Protein AF-A0A1Y1Z874-F1 (afdb_monomer)

Organism: NCBI:txid1314790

Mean predicted aligned error: 19.2 Å

Solvent-accessible surface area (backbone atoms only — not comparable to full-atom values): 10042 Å² total; per-residue (Å²): 141,79,87,85,83,77,91,76,88,85,79,84,83,79,88,78,81,84,81,74,83,92,80,82,83,88,88,85,87,74,88,78,83,86,77,84,77,77,81,76,79,89,79,76,92,74,89,82,77,92,73,91,71,78,86,68,78,85,74,78,74,77,78,73,78,66,78,81,75,71,64,52,71,58,34,32,55,54,44,52,53,51,49,52,53,51,48,53,54,52,36,43,75,75,69,48,39,89,86,40,89,58,30,66,58,54,52,54,51,53,52,51,51,47,49,62,73,38,58,70,47,39,45,71,40,83,72,53,71,65,61,51,44,54,52,44,49,58,54,50,53,56,52,62,74,76,108

Nearest PDB structures (foldseek):
  4cdg-assembly2_B  TM=3.892E-01  e=3.786E+00  Homo sapiens
  4cdg-assembly1_A  TM=3.300E-01  e=6.159E+00  Homo sapiens
  7aud-assembly2_A  TM=3.877E-01  e=7.645E+00  Homo sapiens

Sequence (147 aa):
MIPSLSSEDFTVSSPGKPILPEEDYIKRIGHDKPNTAVKLPAIMKMNNLRRHRSLGPPRKQRDQQKPRIEPPVFYEVDNKKELKRIAVNALQKIGILRGHPDFTAYWSQLYKSCQFALRKDIKTRHITNEEMQNTVEEHVEFYRRQM

Foldseek 3Di:
DDDDDDDDDDDPDDDDDPPDDPPDPDDDDDDDDPPPPPPDDDDDDDDDDDDPDDDDDPPPPPPPPPPPPPQLVVQLVVLLVLLLVLLQVLCVVVVNHPPHPCNCVSSVVLSVQLCVVCVPPSRHHRDDSVNSNVSSNVSSVVVVVVD

Secondary structure (DSSP, 8-state):
-----------------------------------------------------------------------THHHHHHHHHHHHHHHHHHHHHTT--TTSTTHHHHHHHHHHHHHHHTTTTTTTSPPPHHHHHHHHHHHHHHHHTT-

InterPro domains:
  IPR041260 Sld7 C-terminal domain [PF18596] (78-143)

Structure (mmCIF, N/CA/C/O backbone):
data_AF-A0A1Y1Z874-F1
#
_entry.id   AF-A0A1Y1Z874-F1
#
loop_
_atom_site.group_PDB
_atom_site.id
_atom_site.type_symbol
_atom_site.label_atom_id
_atom_site.label_alt_id
_atom_site.label_comp_id
_atom_site.label_asym_id
_atom_site.label_entity_id
_atom_site.label_seq_id
_atom_site.pdbx_PDB_ins_code
_atom_site.Cartn_x
_atom_site.Cartn_y
_atom_site.Cartn_z
_atom_site.occupancy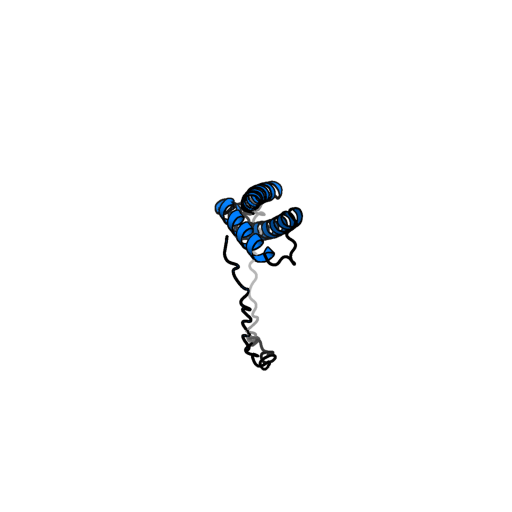
_atom_site.B_iso_or_equiv
_atom_site.auth_seq_id
_atom_site.auth_comp_id
_atom_site.auth_asym_id
_atom_site.auth_atom_id
_atom_site.pdbx_PDB_model_num
ATOM 1 N N . MET A 1 1 ? -48.468 27.265 24.128 1.00 50.91 1 MET A N 1
ATOM 2 C CA . MET A 1 1 ? -48.986 25.966 24.606 1.00 50.91 1 MET A CA 1
ATOM 3 C C . MET A 1 1 ? -48.623 2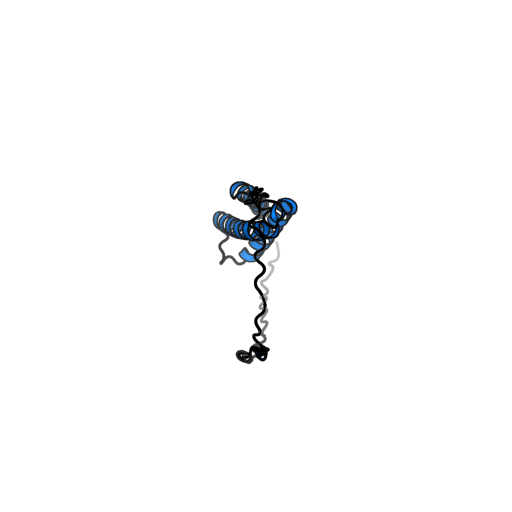4.927 23.563 1.00 50.91 1 MET A C 1
ATOM 5 O O . MET A 1 1 ? -49.129 25.009 22.455 1.00 50.91 1 MET A O 1
ATOM 9 N N . ILE A 1 2 ? -47.668 24.055 23.878 1.00 52.66 2 ILE A N 1
ATOM 10 C CA . ILE A 1 2 ? -47.148 23.003 22.991 1.00 52.66 2 ILE A CA 1
ATOM 11 C C . ILE A 1 2 ? -47.490 21.673 23.677 1.00 52.66 2 ILE A C 1
ATOM 13 O O . ILE A 1 2 ? -47.203 21.561 24.872 1.00 52.66 2 ILE A O 1
ATOM 17 N N . PRO A 1 3 ? -48.134 20.703 23.005 1.00 59.53 3 PRO A N 1
ATOM 18 C CA . PRO A 1 3 ? -48.466 19.438 23.636 1.00 59.53 3 PRO A CA 1
ATOM 19 C C . PRO A 1 3 ? -47.237 18.529 23.760 1.00 59.53 3 PRO A C 1
ATOM 21 O O . PRO A 1 3 ? -46.456 18.355 22.827 1.00 59.53 3 PRO A O 1
ATOM 24 N N . SER A 1 4 ? -47.119 17.975 24.964 1.00 58.72 4 SER A N 1
ATOM 25 C CA . SER A 1 4 ? -46.251 16.884 25.399 1.00 58.72 4 SER A CA 1
ATOM 26 C C . SER A 1 4 ? -46.391 15.664 24.484 1.00 58.72 4 SER A C 1
ATOM 28 O O . SER A 1 4 ? -47.493 15.135 24.349 1.00 58.72 4 SER A O 1
ATOM 30 N N . LEU A 1 5 ? -45.289 15.207 23.884 1.00 54.25 5 LEU A N 1
ATOM 31 C CA . LEU A 1 5 ? -45.219 13.888 23.255 1.00 54.25 5 LEU A CA 1
ATOM 32 C C . LEU A 1 5 ? -44.680 12.898 24.285 1.00 54.25 5 LEU A C 1
ATOM 34 O O . LEU A 1 5 ? -43.542 12.996 24.740 1.00 54.25 5 LEU A O 1
ATOM 38 N N . SER A 1 6 ? -45.579 12.003 24.679 1.00 56.69 6 SER A N 1
ATOM 39 C CA . SER A 1 6 ? -45.387 10.905 25.610 1.00 56.69 6 SER A CA 1
ATOM 40 C C . SER A 1 6 ? -44.443 9.844 25.058 1.00 56.69 6 SER A C 1
ATOM 42 O O . SER A 1 6 ? -44.491 9.493 23.881 1.00 56.69 6 SER A O 1
ATOM 44 N N . SER A 1 7 ? -43.642 9.309 25.970 1.00 57.00 7 SER A N 1
ATOM 45 C CA . SER A 1 7 ? -42.887 8.071 25.857 1.00 57.00 7 SER A CA 1
ATOM 46 C C . SER A 1 7 ? -43.782 6.913 25.415 1.00 57.00 7 SER A C 1
ATOM 48 O O . SER A 1 7 ? -44.760 6.610 26.096 1.00 57.00 7 SER A O 1
ATOM 50 N N . GLU A 1 8 ? -43.414 6.236 24.329 1.00 63.66 8 GLU A N 1
ATOM 51 C CA . GLU A 1 8 ? -43.827 4.854 24.097 1.00 63.66 8 GLU A CA 1
ATOM 52 C C . GLU A 1 8 ? -42.585 3.967 24.015 1.00 63.66 8 GLU A C 1
ATOM 54 O O . GLU A 1 8 ? -41.680 4.164 23.200 1.00 63.66 8 GLU A O 1
ATOM 59 N N . ASP A 1 9 ? -42.553 3.014 24.939 1.00 52.69 9 ASP A N 1
ATOM 60 C CA . ASP A 1 9 ? -41.550 1.981 25.112 1.00 52.69 9 ASP A CA 1
ATOM 61 C C . ASP A 1 9 ? -41.553 1.013 23.923 1.00 52.69 9 ASP A C 1
ATOM 63 O O . ASP A 1 9 ? -42.438 0.168 23.784 1.00 52.69 9 ASP A O 1
ATOM 67 N N . PHE A 1 10 ? -40.524 1.078 23.078 1.00 44.97 10 PHE A N 1
ATOM 68 C CA . PHE A 1 10 ? -40.309 0.087 22.024 1.00 44.97 10 PHE A CA 1
ATOM 69 C C . PHE A 1 10 ? -39.332 -0.993 22.513 1.00 44.97 10 PHE A C 1
ATOM 71 O O . PHE A 1 10 ? -38.129 -0.946 22.258 1.00 44.97 10 PHE A O 1
ATOM 78 N N . THR A 1 11 ? -39.845 -1.982 23.249 1.00 55.31 11 THR A N 1
ATOM 79 C CA . THR A 1 11 ? -39.103 -3.212 23.569 1.00 55.31 11 THR A CA 1
ATOM 80 C C . THR A 1 11 ? -39.325 -4.250 22.468 1.00 55.31 11 THR A C 1
ATOM 82 O O . THR A 1 11 ? -40.269 -5.035 22.499 1.00 55.31 11 THR A O 1
ATOM 85 N N . VAL A 1 12 ? -38.432 -4.290 21.474 1.00 56.19 12 VAL A N 1
ATOM 86 C CA . VAL A 1 12 ? -38.379 -5.412 20.522 1.00 56.19 12 VAL A CA 1
ATOM 87 C C . VAL A 1 12 ? -37.596 -6.550 21.164 1.00 56.19 12 VAL A C 1
ATOM 89 O O . VAL A 1 12 ? -36.372 -6.633 21.085 1.00 56.19 12 VAL A O 1
ATOM 92 N N . SER A 1 13 ? -38.337 -7.435 21.822 1.00 48.22 13 SER A N 1
ATOM 93 C CA . SER A 1 13 ? -37.894 -8.785 22.144 1.00 48.22 13 SER A CA 1
ATOM 94 C C . SER A 1 13 ? -37.941 -9.621 20.864 1.00 48.22 13 SER A C 1
ATOM 96 O O . SER A 1 13 ? -39.023 -9.920 20.364 1.00 48.22 13 SER A O 1
ATOM 98 N N . SER A 1 14 ? -36.779 -9.986 20.314 1.00 50.22 14 SER A N 1
ATOM 99 C CA . SER A 1 14 ? -36.696 -10.999 19.257 1.00 50.22 14 SER A CA 1
ATOM 100 C C . SER A 1 14 ? -35.850 -12.178 19.747 1.00 50.22 14 SER A C 1
ATOM 102 O O . SER A 1 14 ? -34.626 -12.057 19.849 1.00 50.22 14 SER A O 1
ATOM 104 N N . PRO A 1 15 ? -36.477 -13.322 20.072 1.00 55.44 15 PRO A N 1
ATOM 105 C CA . PRO A 1 15 ? -35.788 -14.558 20.401 1.00 55.44 15 PRO A CA 1
ATOM 106 C C . PRO A 1 15 ? -35.441 -15.323 19.116 1.00 55.44 15 PRO A C 1
ATOM 108 O O . PRO A 1 15 ? -36.211 -15.329 18.159 1.00 55.44 15 PRO A O 1
ATOM 111 N N . GLY A 1 16 ? -34.301 -16.016 19.116 1.00 49.72 16 GLY A N 1
ATOM 112 C CA . GLY A 1 16 ? -34.017 -17.062 18.127 1.00 49.72 16 GLY A CA 1
ATOM 113 C C . GLY A 1 16 ? -32.664 -16.942 17.438 1.00 49.72 16 GLY A C 1
ATOM 114 O O . GLY A 1 16 ? -32.594 -16.704 16.237 1.00 49.72 16 GLY A O 1
ATOM 115 N N . LYS A 1 17 ? -31.577 -17.180 18.181 1.00 57.28 17 LYS A N 1
ATOM 116 C CA . LYS A 1 17 ? -30.340 -17.687 17.573 1.00 57.28 17 LYS A CA 1
ATOM 117 C C . LYS A 1 17 ? -30.611 -19.117 17.083 1.00 57.28 17 LYS A C 1
ATOM 119 O O . LYS A 1 17 ? -30.964 -19.947 17.922 1.00 57.28 17 LYS A O 1
ATOM 124 N N . PRO A 1 18 ? -30.419 -19.456 15.798 1.00 58.44 18 PRO A N 1
ATOM 125 C CA . PRO A 1 18 ? -30.276 -20.849 15.414 1.00 58.44 18 PRO A CA 1
ATOM 126 C C . PRO A 1 18 ? -28.932 -21.360 15.947 1.00 58.44 18 PRO A C 1
ATOM 128 O O . PRO A 1 18 ? -27.860 -20.965 15.490 1.00 58.44 18 PRO A O 1
ATOM 131 N N . ILE A 1 19 ? -29.018 -22.211 16.968 1.00 57.00 19 ILE A N 1
ATOM 132 C CA . ILE A 1 19 ? -27.944 -23.094 17.422 1.00 57.00 19 ILE A CA 1
ATOM 133 C C . ILE A 1 19 ? -27.729 -24.102 16.291 1.00 57.00 19 ILE A C 1
ATOM 135 O O . ILE A 1 19 ? -28.564 -24.974 16.060 1.00 57.00 19 ILE A O 1
ATOM 139 N N . LEU A 1 20 ? -26.650 -23.925 15.532 1.00 53.53 20 LEU A N 1
ATOM 140 C CA . LEU A 1 20 ? -26.178 -24.935 14.592 1.00 53.53 20 LEU A CA 1
ATOM 141 C C . LEU A 1 20 ? -25.563 -26.090 15.401 1.00 53.53 20 LEU A C 1
ATOM 143 O O . LEU A 1 20 ? -24.736 -25.818 16.274 1.00 53.53 20 LEU A O 1
ATOM 147 N N . PRO A 1 21 ? -25.968 -27.347 15.152 1.00 58.25 21 PRO A N 1
ATOM 148 C CA . PRO A 1 21 ? -25.440 -28.504 15.859 1.00 58.25 21 PRO A CA 1
ATOM 149 C C . PRO A 1 21 ? -23.951 -28.717 15.561 1.00 58.25 21 PRO A C 1
ATOM 151 O O . PRO A 1 21 ? -23.489 -28.641 14.423 1.00 58.25 21 PRO A O 1
ATOM 154 N N . GLU A 1 22 ? -23.222 -28.973 16.640 1.00 57.59 22 GLU A N 1
ATOM 155 C CA . GLU A 1 22 ? -21.770 -29.055 16.772 1.00 57.59 22 GLU A CA 1
ATOM 156 C C . GLU A 1 22 ? -21.249 -30.476 16.473 1.00 57.59 22 GLU A C 1
ATOM 158 O O . GLU A 1 22 ? -20.449 -31.031 17.218 1.00 57.59 22 GLU A O 1
ATOM 163 N N . GLU A 1 23 ? -21.710 -31.094 15.384 1.00 56.78 23 GLU A N 1
ATOM 164 C CA . GLU A 1 23 ? -21.317 -32.460 15.010 1.00 56.78 23 GLU A CA 1
ATOM 165 C C . GLU A 1 23 ? -20.973 -32.547 13.522 1.00 56.78 23 GLU A C 1
ATOM 167 O O . GLU A 1 23 ? -21.780 -32.970 12.709 1.00 56.78 23 GLU A O 1
ATOM 172 N N . ASP A 1 24 ? -19.766 -32.099 13.166 1.00 51.72 24 ASP A N 1
ATOM 173 C CA . ASP A 1 24 ? -18.971 -32.682 12.065 1.00 51.72 24 ASP A CA 1
ATOM 174 C C . ASP A 1 24 ? -17.506 -32.192 12.104 1.00 51.72 24 ASP A C 1
ATOM 176 O O . ASP A 1 24 ? -16.813 -32.011 11.097 1.00 51.72 24 ASP A O 1
ATOM 180 N N . TYR A 1 25 ? -16.991 -31.999 13.321 1.00 51.69 25 TYR A N 1
ATOM 181 C CA . TYR A 1 25 ? -15.559 -31.950 13.576 1.00 51.69 25 TYR A CA 1
ATOM 182 C C . TYR A 1 25 ? -15.071 -33.406 13.645 1.00 51.69 25 TYR A C 1
ATOM 184 O O . TYR A 1 25 ? -15.541 -34.177 14.474 1.00 51.69 25 TYR A O 1
ATOM 192 N N . ILE A 1 26 ? -14.095 -33.761 12.801 1.00 54.06 26 ILE A N 1
ATOM 193 C CA . ILE A 1 26 ? -13.399 -35.065 12.720 1.00 54.06 26 ILE A CA 1
ATOM 194 C C . ILE A 1 26 ? -14.049 -36.089 11.771 1.00 54.06 26 ILE A C 1
ATOM 196 O O . ILE A 1 26 ? -14.718 -37.027 12.189 1.00 54.06 26 ILE A O 1
ATOM 200 N N . LYS A 1 27 ? -13.706 -35.995 10.478 1.00 53.81 27 LYS A N 1
ATOM 201 C CA . LYS A 1 27 ? -13.415 -37.154 9.604 1.00 53.81 27 LYS A CA 1
ATOM 202 C C . LYS A 1 27 ? -12.844 -36.685 8.266 1.00 53.81 27 LYS A C 1
ATOM 204 O O . LYS A 1 27 ? -13.575 -36.442 7.310 1.00 53.81 27 LYS A O 1
ATOM 209 N N . ARG A 1 28 ? -11.514 -36.565 8.208 1.00 46.19 28 ARG A N 1
ATOM 210 C CA . ARG A 1 28 ? -10.680 -36.886 7.030 1.00 46.19 28 ARG A CA 1
ATOM 211 C C . ARG A 1 28 ? -9.192 -36.735 7.379 1.00 46.19 28 ARG A C 1
ATOM 213 O O . ARG A 1 28 ? -8.479 -35.901 6.837 1.00 46.19 28 ARG A O 1
ATOM 220 N N . ILE A 1 29 ? -8.731 -37.572 8.312 1.00 48.94 29 ILE A N 1
ATOM 221 C CA . ILE A 1 29 ? -7.344 -38.048 8.312 1.00 48.94 29 ILE A CA 1
ATOM 222 C C . ILE A 1 29 ? -7.380 -39.452 7.705 1.00 48.94 29 ILE A C 1
ATOM 224 O O . ILE A 1 29 ? -8.084 -40.326 8.200 1.00 48.94 29 ILE A O 1
ATOM 228 N N . GLY A 1 30 ? -6.641 -39.620 6.615 1.00 46.28 30 GLY A N 1
ATOM 229 C CA . GLY A 1 30 ? -6.331 -40.878 5.941 1.00 46.28 30 GLY A CA 1
ATOM 230 C C . GLY A 1 30 ? -5.608 -40.513 4.641 1.00 46.28 30 GLY A C 1
ATOM 231 O O . GLY A 1 30 ? -6.206 -39.861 3.792 1.00 46.28 30 GLY A O 1
ATOM 232 N N . HIS A 1 31 ? -4.279 -40.639 4.538 1.00 48.81 31 HIS A N 1
ATOM 233 C CA . HIS A 1 31 ? -3.586 -41.899 4.214 1.00 48.81 31 HIS A CA 1
ATOM 234 C C . HIS A 1 31 ? -4.250 -42.546 2.978 1.00 48.81 31 HIS A C 1
ATOM 236 O O . HIS A 1 31 ? -5.418 -42.894 3.031 1.00 48.81 31 HIS A O 1
ATOM 242 N N . ASP A 1 32 ? -3.652 -42.650 1.791 1.00 49.62 32 ASP A N 1
ATOM 243 C CA . ASP A 1 32 ? -2.256 -42.908 1.474 1.00 49.62 32 ASP A CA 1
ATOM 244 C C . ASP A 1 32 ? -1.895 -42.450 0.056 1.00 49.62 32 ASP A C 1
ATOM 246 O O . ASP A 1 32 ? -2.705 -42.451 -0.871 1.00 49.62 32 ASP A O 1
ATOM 250 N N . LYS A 1 33 ? -0.620 -42.097 -0.115 1.00 57.84 33 LYS A N 1
ATOM 251 C CA . LYS A 1 33 ? 0.034 -41.967 -1.417 1.00 57.84 33 LYS A CA 1
ATOM 252 C C . LYS A 1 33 ? 0.254 -43.381 -1.978 1.00 57.84 33 LYS A C 1
ATOM 254 O O . LYS A 1 33 ? 1.000 -44.131 -1.345 1.00 57.84 33 LYS A O 1
ATOM 259 N N . PRO A 1 34 ? -0.267 -43.767 -3.155 1.00 54.72 34 PRO A N 1
ATOM 260 C CA . PRO A 1 34 ? 0.261 -44.934 -3.843 1.00 54.72 34 PRO A CA 1
ATOM 261 C C . PRO A 1 34 ? 1.637 -44.573 -4.411 1.00 54.72 34 PRO A C 1
ATOM 263 O O . PRO A 1 34 ? 1.790 -43.827 -5.376 1.00 54.72 34 PRO A O 1
ATOM 266 N N . ASN A 1 35 ? 2.655 -45.080 -3.726 1.00 48.69 35 ASN A N 1
ATOM 267 C CA . ASN A 1 35 ? 4.051 -45.038 -4.110 1.00 48.69 35 ASN A CA 1
ATOM 268 C C . ASN A 1 35 ? 4.244 -46.031 -5.269 1.00 48.69 35 ASN A C 1
ATOM 270 O O . ASN A 1 35 ? 4.467 -47.220 -5.044 1.00 48.69 35 ASN A O 1
ATOM 274 N N . THR A 1 36 ? 4.096 -45.577 -6.515 1.00 55.41 36 THR A N 1
ATOM 275 C CA . THR A 1 36 ? 4.307 -46.412 -7.707 1.00 55.41 36 THR A CA 1
ATOM 276 C C . THR A 1 36 ? 5.807 -46.610 -7.942 1.00 55.41 36 THR A C 1
ATOM 278 O O . THR A 1 36 ? 6.399 -46.077 -8.878 1.00 55.41 36 THR A O 1
ATOM 281 N N . ALA A 1 37 ? 6.448 -47.376 -7.060 1.00 53.12 37 ALA A N 1
ATOM 282 C CA . ALA A 1 37 ? 7.783 -47.909 -7.268 1.00 53.12 37 ALA A CA 1
ATOM 283 C C . ALA A 1 37 ? 7.698 -49.035 -8.309 1.00 53.12 37 ALA A C 1
ATOM 285 O O . ALA A 1 37 ? 7.604 -50.218 -7.980 1.00 53.12 37 ALA A O 1
ATOM 286 N N . VAL A 1 38 ? 7.706 -48.662 -9.589 1.00 48.62 38 VAL A N 1
ATOM 287 C CA . VAL A 1 38 ? 7.905 -49.613 -10.683 1.00 48.62 38 VAL A CA 1
ATOM 288 C C . VAL A 1 38 ? 9.345 -50.120 -10.597 1.00 48.62 38 VAL A C 1
ATOM 290 O O . VAL A 1 38 ? 10.293 -49.442 -10.991 1.00 48.62 38 VAL A O 1
ATOM 293 N N . LYS A 1 39 ? 9.508 -51.329 -10.050 1.00 54.06 39 LYS A N 1
ATOM 294 C CA . LYS A 1 39 ? 10.709 -52.154 -10.207 1.00 54.06 39 LYS A CA 1
ATOM 295 C C . LYS A 1 39 ? 10.883 -52.466 -11.695 1.00 54.06 39 LYS A C 1
ATOM 297 O O . LYS A 1 39 ? 10.215 -53.348 -12.226 1.00 54.06 39 LYS A O 1
ATOM 302 N N . LEU A 1 40 ? 11.784 -51.749 -12.362 1.00 54.12 40 LEU A N 1
ATOM 303 C CA . LEU A 1 40 ? 12.288 -52.147 -13.674 1.00 54.12 40 LEU A CA 1
ATOM 304 C C . LEU A 1 40 ? 13.205 -53.373 -13.503 1.00 54.12 40 LEU A C 1
ATOM 306 O O . LEU A 1 40 ? 14.134 -53.318 -12.691 1.00 54.12 40 LEU A O 1
ATOM 310 N N . PRO A 1 41 ? 12.969 -54.481 -14.228 1.00 57.03 41 PRO A N 1
ATOM 311 C CA . PRO A 1 41 ? 13.874 -55.618 -14.214 1.00 57.03 41 PRO A CA 1
ATOM 312 C C . PRO A 1 41 ? 15.206 -55.251 -14.879 1.00 57.03 41 PRO A C 1
ATOM 314 O O . PRO A 1 41 ? 15.257 -54.629 -15.940 1.00 57.03 41 PRO A O 1
ATOM 317 N N . ALA A 1 42 ? 16.290 -55.654 -14.219 1.00 58.03 42 ALA A N 1
ATOM 318 C CA . ALA A 1 42 ? 17.657 -55.531 -14.691 1.00 58.03 42 ALA A CA 1
ATOM 319 C C . ALA A 1 42 ? 17.837 -56.299 -16.010 1.00 58.03 42 ALA A C 1
ATOM 321 O O . ALA A 1 42 ? 17.909 -57.527 -16.019 1.00 58.03 42 ALA A O 1
ATOM 322 N N . ILE A 1 43 ? 17.936 -55.570 -17.120 1.00 55.16 43 ILE A N 1
ATOM 323 C CA . ILE A 1 43 ? 18.287 -56.127 -18.425 1.00 55.16 43 ILE A CA 1
ATOM 324 C C . ILE A 1 43 ? 19.751 -55.788 -18.717 1.00 55.16 43 ILE A C 1
ATOM 326 O O . ILE A 1 43 ? 20.121 -54.648 -18.974 1.00 55.16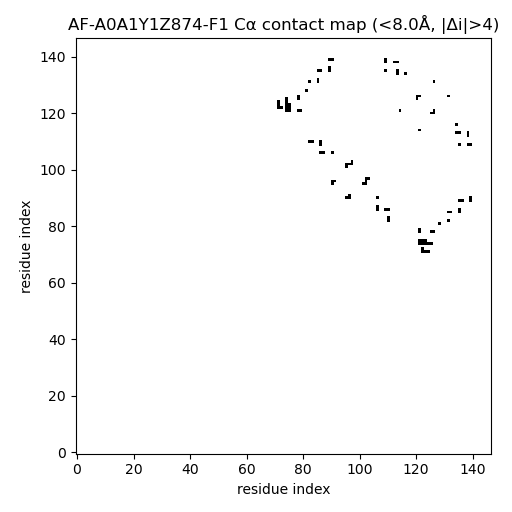 43 ILE A O 1
ATOM 330 N N . MET A 1 44 ? 20.555 -56.846 -18.617 1.00 54.16 44 MET A N 1
ATOM 331 C CA . MET A 1 44 ? 21.751 -57.160 -19.400 1.00 54.16 44 MET A CA 1
ATOM 332 C C . MET A 1 44 ? 22.843 -56.086 -19.511 1.00 54.16 44 MET A C 1
ATOM 334 O O . MET A 1 44 ? 22.870 -55.241 -20.401 1.00 54.16 44 MET A O 1
ATOM 338 N N . LYS A 1 45 ? 23.868 -56.269 -18.672 1.00 54.50 45 LYS A N 1
ATOM 339 C CA . LYS A 1 45 ? 25.247 -55.887 -18.980 1.00 54.50 45 LYS A CA 1
ATOM 340 C C . LYS A 1 45 ? 25.732 -56.717 -20.173 1.00 54.50 45 LYS A C 1
ATOM 342 O O . LYS A 1 45 ? 25.833 -57.933 -20.043 1.00 54.50 45 LYS A O 1
ATOM 347 N N . MET A 1 46 ? 26.116 -56.073 -21.273 1.00 52.88 46 MET A N 1
ATOM 348 C CA . MET A 1 46 ? 27.127 -56.619 -22.177 1.00 52.88 46 MET A CA 1
ATOM 349 C C . MET A 1 46 ? 28.049 -55.519 -22.694 1.00 52.88 46 MET A C 1
ATOM 351 O O . MET A 1 46 ? 27.625 -54.468 -23.169 1.00 52.88 46 MET A O 1
ATOM 355 N N . ASN A 1 47 ? 29.336 -55.818 -22.543 1.00 54.12 47 ASN A N 1
ATOM 356 C CA . ASN A 1 47 ? 30.488 -55.126 -23.089 1.00 54.12 47 ASN A CA 1
ATOM 357 C C . ASN A 1 47 ? 30.332 -54.905 -24.594 1.00 54.12 47 ASN A C 1
ATOM 359 O O . ASN A 1 47 ? 29.850 -55.804 -25.274 1.00 54.12 47 ASN A O 1
ATOM 363 N N . ASN A 1 48 ? 30.851 -53.789 -25.115 1.00 47.41 48 ASN A N 1
ATOM 364 C CA . ASN A 1 48 ? 31.720 -53.847 -26.289 1.00 47.41 48 ASN A CA 1
ATOM 365 C C . ASN A 1 48 ? 32.463 -52.532 -26.571 1.00 47.41 48 ASN A C 1
ATOM 367 O O . ASN A 1 48 ? 31.883 -51.463 -26.721 1.00 47.41 48 ASN A O 1
ATOM 371 N N . LEU A 1 49 ? 33.772 -52.721 -26.737 1.00 56.03 49 LEU A N 1
ATOM 372 C CA . LEU A 1 49 ? 34.681 -52.023 -27.641 1.00 56.03 49 LEU A CA 1
ATOM 373 C C . LEU A 1 49 ? 34.983 -50.537 -27.401 1.00 56.03 49 LEU A C 1
ATOM 375 O O . LEU A 1 49 ? 34.304 -49.622 -27.862 1.00 56.03 49 LEU A O 1
ATOM 379 N N . ARG A 1 50 ? 36.190 -50.352 -26.846 1.00 55.44 50 ARG A N 1
ATOM 380 C CA . ARG A 1 50 ? 37.207 -49.393 -27.305 1.00 55.44 50 ARG A CA 1
ATOM 381 C C . ARG A 1 50 ? 36.885 -48.787 -28.677 1.00 55.44 50 ARG A C 1
ATOM 383 O O . ARG A 1 50 ? 37.042 -49.436 -29.708 1.00 55.44 50 ARG A O 1
ATOM 390 N N . ARG A 1 51 ? 36.621 -47.485 -28.683 1.00 55.12 51 ARG A N 1
ATOM 391 C CA . ARG A 1 51 ? 37.117 -46.590 -29.730 1.00 55.12 51 ARG A CA 1
ATOM 392 C C . ARG A 1 51 ? 37.759 -45.402 -29.033 1.00 55.12 51 ARG A C 1
ATOM 394 O O . ARG A 1 51 ? 37.065 -44.525 -28.531 1.00 55.12 51 ARG A O 1
ATOM 401 N N . HIS A 1 52 ? 39.090 -45.407 -28.992 1.00 50.97 52 HIS A N 1
ATOM 402 C CA . HIS A 1 52 ? 39.881 -44.197 -28.802 1.00 50.97 52 HIS A CA 1
ATOM 403 C C . HIS A 1 52 ? 39.465 -43.215 -29.903 1.00 50.97 52 HIS A C 1
ATOM 405 O O . HIS A 1 52 ? 39.903 -43.326 -31.046 1.00 50.97 52 HIS A O 1
ATOM 411 N N . ARG A 1 53 ? 38.559 -42.291 -29.579 1.00 52.84 53 ARG A N 1
ATOM 412 C CA . ARG A 1 53 ? 38.363 -41.080 -30.367 1.00 52.84 53 ARG A CA 1
ATOM 413 C C . ARG A 1 53 ? 39.308 -40.036 -29.795 1.00 52.84 53 ARG A C 1
ATOM 415 O O . ARG A 1 53 ? 39.262 -39.728 -28.610 1.00 52.84 53 ARG A O 1
ATOM 422 N N . SER A 1 54 ? 40.204 -39.588 -30.663 1.00 58.19 54 SER A N 1
ATOM 423 C CA . SER A 1 54 ? 41.142 -38.484 -30.499 1.00 58.19 54 SER A CA 1
ATOM 424 C C . SER A 1 54 ? 40.599 -37.362 -29.612 1.00 58.19 54 SER A C 1
ATOM 426 O O . SER A 1 54 ? 39.511 -36.839 -29.863 1.00 58.19 54 SER A O 1
ATOM 428 N N . LEU A 1 55 ? 41.403 -36.970 -28.623 1.00 62.50 55 LEU A N 1
ATOM 429 C CA . LEU A 1 55 ? 41.269 -35.718 -27.887 1.00 62.50 55 LEU A CA 1
ATOM 430 C C . LEU A 1 55 ? 41.330 -34.560 -28.894 1.00 62.50 55 LEU A C 1
ATOM 432 O O . LEU A 1 55 ? 42.406 -34.157 -29.328 1.00 62.50 55 LEU A O 1
ATOM 436 N N . GLY A 1 56 ? 40.169 -34.059 -29.313 1.00 64.38 56 GLY A N 1
ATOM 437 C CA . GLY A 1 56 ? 40.089 -32.749 -29.950 1.00 64.38 56 GLY A CA 1
ATOM 438 C C . GLY A 1 56 ? 40.538 -31.668 -28.957 1.00 64.38 56 GLY A C 1
ATOM 439 O O . GLY A 1 56 ? 40.409 -31.869 -27.745 1.00 64.38 56 GLY A O 1
ATOM 440 N N . PRO A 1 57 ? 41.071 -30.530 -29.433 1.00 68.81 57 PRO A N 1
ATOM 441 C CA . PRO A 1 57 ? 41.513 -29.457 -28.553 1.00 68.81 57 PRO A CA 1
ATOM 442 C C . PRO A 1 57 ? 40.347 -28.971 -27.678 1.00 68.81 57 PRO A C 1
ATOM 444 O O . PRO A 1 57 ? 39.198 -28.966 -28.140 1.00 68.81 57 PRO A O 1
ATOM 447 N N . PRO A 1 58 ? 40.612 -28.551 -26.426 1.00 60.41 58 PRO A N 1
ATOM 448 C CA . PRO A 1 58 ? 39.577 -28.074 -25.525 1.00 60.41 58 PRO A CA 1
ATOM 449 C C . PRO A 1 58 ? 38.928 -26.844 -26.153 1.00 60.41 58 PRO A C 1
ATOM 451 O O . PRO A 1 58 ? 39.513 -25.761 -26.236 1.00 60.41 58 PRO A O 1
ATOM 454 N N . ARG A 1 59 ? 37.703 -27.026 -26.648 1.00 59.25 59 ARG A N 1
ATOM 455 C CA . ARG A 1 59 ? 36.870 -25.941 -27.146 1.00 59.25 59 ARG A CA 1
ATOM 456 C C . ARG A 1 59 ? 36.580 -25.065 -25.934 1.00 59.25 59 ARG A C 1
ATOM 458 O O . ARG A 1 59 ? 35.773 -25.454 -25.097 1.00 59.25 59 ARG A O 1
ATOM 465 N N . LYS A 1 60 ? 37.292 -23.936 -25.815 1.00 62.59 60 LYS A N 1
ATOM 466 C CA . LYS A 1 60 ? 37.025 -22.887 -24.824 1.00 62.59 60 LYS A CA 1
ATOM 467 C C . LYS A 1 60 ? 35.534 -22.579 -24.906 1.00 62.59 60 LYS A C 1
ATOM 469 O O . LYS A 1 60 ? 35.091 -21.931 -25.856 1.00 62.59 60 LYS A O 1
ATOM 474 N N . GLN A 1 61 ? 34.762 -23.121 -23.967 1.00 60.03 61 GLN A N 1
ATOM 475 C CA . GLN A 1 61 ? 33.378 -22.738 -23.783 1.00 60.03 61 GLN A CA 1
ATOM 476 C C . GLN A 1 61 ? 33.459 -21.295 -23.322 1.00 60.03 61 GLN A C 1
ATOM 478 O O . GLN A 1 61 ? 33.866 -20.980 -22.209 1.00 60.03 61 GLN A O 1
ATOM 483 N N . ARG A 1 62 ? 33.238 -20.397 -24.277 1.00 57.84 62 ARG A N 1
ATOM 484 C CA . ARG A 1 62 ? 33.000 -18.996 -24.000 1.00 57.84 62 ARG A CA 1
ATOM 485 C C . ARG A 1 62 ? 31.652 -19.016 -23.299 1.00 57.84 62 ARG A C 1
ATOM 487 O O . ARG A 1 62 ? 30.625 -19.042 -23.975 1.00 57.84 62 ARG A O 1
ATOM 494 N N . ASP A 1 63 ? 31.686 -19.129 -21.975 1.00 61.16 63 ASP A N 1
ATOM 495 C CA . ASP A 1 63 ? 30.534 -18.947 -21.107 1.00 61.16 63 ASP A CA 1
ATOM 496 C C . ASP A 1 63 ? 30.041 -17.525 -21.348 1.00 61.16 63 ASP A C 1
ATOM 498 O O . ASP A 1 63 ? 30.447 -16.559 -20.706 1.00 61.16 63 ASP A O 1
ATOM 502 N N . GLN A 1 64 ? 29.210 -17.377 -22.378 1.00 61.81 64 GLN A N 1
ATOM 503 C CA . GLN A 1 64 ? 28.348 -16.229 -22.504 1.00 61.81 64 GLN A CA 1
ATOM 504 C C . GLN A 1 64 ? 27.426 -16.324 -21.301 1.00 61.81 64 GLN A C 1
ATOM 506 O O . GLN A 1 64 ? 26.471 -17.103 -21.300 1.00 61.81 64 GLN A O 1
ATOM 511 N N . GLN A 1 65 ? 27.764 -15.569 -20.257 1.00 62.47 65 GLN A N 1
ATOM 512 C CA . GLN A 1 65 ? 26.858 -15.227 -19.176 1.00 62.47 65 GLN A CA 1
ATOM 513 C C . GLN A 1 65 ? 25.655 -14.533 -19.812 1.00 62.47 65 GLN A C 1
ATOM 515 O O . GLN A 1 65 ? 25.602 -13.316 -19.962 1.00 62.47 65 GLN A O 1
ATOM 520 N N . LYS A 1 66 ? 24.700 -15.340 -20.270 1.00 63.09 66 LYS A N 1
ATOM 521 C CA . LYS A 1 66 ? 23.384 -14.874 -20.659 1.00 63.09 66 LYS A CA 1
ATOM 522 C C . LYS A 1 66 ? 22.795 -14.277 -19.382 1.00 63.09 66 LYS A C 1
ATOM 524 O O . LYS A 1 66 ? 22.738 -15.006 -18.386 1.00 63.09 66 LYS A O 1
ATOM 529 N N . PRO A 1 67 ? 22.410 -12.989 -19.361 1.00 63.34 67 PRO A N 1
ATOM 530 C CA . PRO A 1 67 ? 21.793 -12.408 -18.181 1.00 63.34 67 PRO A CA 1
ATOM 531 C C . PRO A 1 67 ? 20.616 -13.303 -17.806 1.00 63.34 67 PRO A C 1
ATOM 533 O O . PRO A 1 67 ? 19.770 -13.626 -18.646 1.00 63.34 67 PRO A O 1
ATOM 536 N N . ARG A 1 68 ? 20.639 -13.805 -16.570 1.00 64.69 68 ARG A N 1
ATOM 537 C CA . ARG A 1 68 ? 19.586 -14.651 -16.027 1.00 64.69 68 ARG A CA 1
ATOM 538 C C . ARG A 1 68 ? 18.352 -13.767 -15.926 1.00 64.69 68 ARG A C 1
ATOM 540 O O . ARG A 1 68 ? 18.208 -13.015 -14.974 1.00 64.69 68 ARG A O 1
ATOM 547 N N . ILE A 1 69 ? 17.513 -13.805 -16.957 1.00 66.38 69 ILE A N 1
ATOM 548 C CA . ILE A 1 69 ? 16.196 -13.178 -16.933 1.00 66.38 69 ILE A CA 1
ATOM 549 C C . ILE A 1 69 ? 15.417 -13.973 -15.889 1.00 66.38 69 ILE A C 1
ATOM 551 O O . ILE A 1 69 ? 14.991 -15.100 -16.152 1.00 66.38 69 ILE A O 1
ATOM 555 N N . GLU A 1 70 ? 15.348 -13.445 -14.670 1.00 63.81 70 GLU A N 1
ATOM 556 C CA . GLU A 1 70 ? 14.516 -14.031 -13.632 1.00 63.81 70 GLU A CA 1
ATOM 557 C C . GLU A 1 70 ? 13.071 -14.046 -14.135 1.00 63.81 70 GLU A C 1
ATOM 559 O O . GLU A 1 70 ? 12.607 -13.066 -14.728 1.00 63.81 70 GLU A O 1
ATOM 564 N N . PRO A 1 71 ? 12.361 -15.173 -13.985 1.00 64.06 71 PRO A N 1
ATOM 565 C CA . PRO A 1 71 ? 11.008 -15.269 -14.487 1.00 64.06 71 PRO A CA 1
ATOM 566 C C . PRO A 1 71 ? 10.124 -14.226 -13.777 1.00 64.06 71 PRO A C 1
ATOM 568 O O . PRO A 1 71 ? 10.191 -14.106 -12.552 1.00 64.06 71 PRO A O 1
ATOM 571 N N . PRO A 1 72 ? 9.245 -13.519 -14.512 1.00 63.34 72 PRO A N 1
ATOM 572 C CA . PRO A 1 72 ? 8.441 -12.398 -13.998 1.00 63.34 72 PRO A CA 1
ATOM 573 C C . PRO A 1 72 ? 7.535 -12.756 -12.806 1.00 63.34 72 PRO A C 1
ATOM 575 O O . PRO A 1 72 ? 7.056 -11.883 -12.090 1.00 63.34 72 PRO A O 1
ATOM 578 N N . VAL A 1 73 ? 7.327 -14.050 -12.549 1.00 71.06 73 VAL A N 1
ATOM 579 C CA . VAL A 1 73 ? 6.529 -14.564 -11.429 1.00 71.06 73 VAL A CA 1
ATOM 580 C C . VAL A 1 73 ? 7.176 -14.276 -10.066 1.00 71.06 73 VAL A C 1
ATOM 582 O O . VAL A 1 73 ? 6.457 -14.158 -9.076 1.00 71.06 73 VAL A O 1
ATOM 585 N N . PHE A 1 74 ? 8.507 -14.139 -9.992 1.00 75.06 74 PHE A N 1
ATOM 586 C CA . PHE A 1 74 ? 9.202 -13.954 -8.712 1.00 75.06 74 PHE A CA 1
ATOM 587 C C . PHE A 1 74 ? 8.905 -12.580 -8.089 1.00 75.06 74 PHE A C 1
ATOM 589 O O . PHE A 1 74 ? 8.506 -12.499 -6.928 1.00 75.06 74 PHE A O 1
ATOM 596 N N . TYR A 1 75 ? 8.965 -11.511 -8.891 1.00 88.19 75 TYR A N 1
ATOM 597 C CA . TYR A 1 75 ? 8.719 -10.149 -8.408 1.00 88.19 75 TYR A CA 1
ATOM 598 C C . TYR A 1 75 ? 7.290 -9.947 -7.897 1.00 88.19 75 TYR A C 1
ATOM 600 O O . TYR A 1 75 ? 7.087 -9.265 -6.897 1.00 88.19 75 TYR A O 1
ATOM 608 N N . GLU A 1 76 ? 6.289 -10.574 -8.524 1.00 93.00 76 GLU A N 1
ATOM 609 C CA . GLU A 1 76 ? 4.889 -10.403 -8.116 1.00 93.00 76 GLU A CA 1
ATOM 610 C C . GLU A 1 76 ? 4.620 -10.904 -6.694 1.00 93.00 76 GLU A C 1
ATOM 612 O O . GLU A 1 76 ? 3.879 -10.263 -5.942 1.00 93.00 76 GLU A O 1
ATOM 617 N N . VAL A 1 77 ? 5.205 -12.040 -6.314 1.00 94.25 77 VAL A N 1
ATOM 618 C CA . VAL A 1 77 ? 4.998 -12.630 -4.985 1.00 94.25 77 VAL A CA 1
ATOM 619 C C . VAL A 1 77 ? 5.633 -11.754 -3.909 1.00 94.25 77 VAL A C 1
ATOM 621 O O . VAL A 1 77 ? 4.963 -11.415 -2.927 1.00 94.25 77 VAL A O 1
ATOM 624 N N . ASP A 1 78 ? 6.880 -11.340 -4.122 1.00 94.56 78 ASP A N 1
ATOM 625 C CA . ASP A 1 78 ? 7.629 -10.525 -3.167 1.00 94.56 78 ASP A CA 1
ATOM 626 C C . ASP A 1 78 ? 7.024 -9.127 -3.028 1.00 94.56 78 ASP A C 1
ATOM 628 O O . ASP A 1 78 ? 6.729 -8.691 -1.911 1.00 94.56 78 ASP A O 1
ATOM 632 N N . ASN A 1 79 ? 6.692 -8.476 -4.148 1.00 96.56 79 ASN A N 1
ATOM 633 C CA . ASN A 1 79 ? 6.037 -7.171 -4.139 1.00 96.56 79 ASN A CA 1
ATOM 634 C C . ASN A 1 79 ? 4.700 -7.217 -3.385 1.00 96.56 79 ASN A C 1
ATOM 636 O O . ASN A 1 79 ? 4.393 -6.343 -2.574 1.00 96.56 79 ASN A O 1
ATOM 640 N N . LYS A 1 80 ? 3.882 -8.257 -3.611 1.00 96.56 80 LYS A N 1
ATOM 641 C CA . LYS A 1 80 ? 2.604 -8.415 -2.899 1.00 96.56 80 LYS A CA 1
ATOM 642 C C . LYS A 1 80 ? 2.796 -8.654 -1.409 1.00 96.56 80 LYS A C 1
ATOM 644 O O . LYS A 1 80 ? 1.949 -8.214 -0.629 1.00 96.56 80 LYS A O 1
ATOM 649 N N . LYS A 1 81 ? 3.836 -9.391 -1.015 1.00 97.12 81 LYS A N 1
ATOM 650 C CA . LYS A 1 81 ? 4.149 -9.664 0.389 1.00 97.12 81 LYS A CA 1
ATOM 651 C C . LYS A 1 81 ? 4.553 -8.379 1.109 1.00 97.12 81 LYS A C 1
ATOM 653 O O . LYS A 1 81 ? 3.990 -8.090 2.165 1.00 97.12 81 LYS A O 1
ATOM 658 N N . GLU A 1 82 ? 5.447 -7.595 0.515 1.00 97.38 82 GLU A N 1
ATOM 659 C CA . GLU A 1 82 ? 5.869 -6.311 1.080 1.00 97.38 82 GLU A CA 1
ATOM 660 C C . GLU A 1 82 ? 4.724 -5.303 1.126 1.00 97.38 82 GLU A C 1
ATOM 662 O O . GLU A 1 82 ? 4.467 -4.720 2.179 1.00 97.38 82 GLU A O 1
ATOM 667 N N . LEU A 1 83 ? 3.928 -5.199 0.058 1.00 97.88 83 LEU A N 1
ATOM 668 C CA . LEU A 1 83 ? 2.768 -4.310 0.034 1.00 97.88 83 LEU A CA 1
ATOM 669 C C . LEU A 1 83 ? 1.782 -4.613 1.174 1.00 97.88 83 LEU A C 1
ATOM 671 O O . LEU A 1 83 ? 1.275 -3.695 1.817 1.00 97.88 83 LEU A O 1
ATOM 675 N N . LYS A 1 84 ? 1.532 -5.896 1.476 1.00 97.94 84 LYS A N 1
ATOM 676 C CA . LYS A 1 84 ? 0.691 -6.285 2.622 1.00 97.94 84 LYS A CA 1
ATOM 677 C C . LYS A 1 84 ? 1.284 -5.809 3.947 1.00 97.94 84 LYS A C 1
ATOM 679 O O . LYS A 1 84 ? 0.538 -5.319 4.792 1.00 97.94 84 LYS A O 1
ATOM 684 N N . ARG A 1 85 ? 2.596 -5.970 4.142 1.00 98.06 85 ARG A N 1
ATOM 685 C CA . ARG A 1 85 ? 3.293 -5.548 5.367 1.00 98.06 85 ARG A CA 1
ATOM 686 C C . ARG A 1 85 ? 3.201 -4.034 5.550 1.00 98.06 85 ARG A C 1
ATOM 688 O O . ARG A 1 85 ? 2.812 -3.578 6.622 1.00 98.06 85 ARG A O 1
ATOM 695 N N . ILE A 1 86 ? 3.497 -3.275 4.497 1.00 97.88 86 ILE A N 1
ATOM 696 C CA . ILE A 1 86 ? 3.457 -1.808 4.507 1.00 97.88 86 ILE A CA 1
ATOM 697 C C . ILE A 1 86 ? 2.031 -1.312 4.772 1.00 9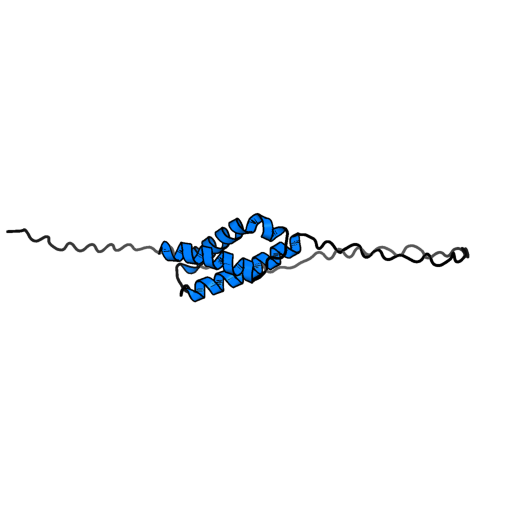7.88 86 ILE A C 1
ATOM 699 O O . ILE A 1 86 ? 1.843 -0.463 5.640 1.00 97.88 86 ILE A O 1
ATOM 703 N N . ALA A 1 87 ? 1.019 -1.892 4.119 1.00 97.69 87 ALA A N 1
ATOM 704 C CA . ALA A 1 87 ? -0.382 -1.526 4.333 1.00 97.69 87 ALA A CA 1
ATOM 705 C C . ALA A 1 87 ? -0.835 -1.739 5.789 1.00 97.69 87 ALA A C 1
ATOM 707 O O . ALA A 1 87 ? -1.474 -0.865 6.369 1.00 97.69 87 ALA A O 1
ATOM 708 N N . VAL A 1 88 ? -0.471 -2.868 6.412 1.00 97.50 88 VAL A N 1
ATOM 709 C CA . VAL A 1 88 ? -0.785 -3.123 7.831 1.00 97.50 88 VAL A CA 1
ATOM 710 C C . VAL A 1 88 ? -0.114 -2.089 8.736 1.00 97.50 88 VAL A C 1
ATOM 712 O O . VAL A 1 88 ? -0.767 -1.549 9.627 1.00 97.50 88 VAL A O 1
ATOM 715 N N . ASN A 1 89 ? 1.162 -1.782 8.494 1.00 97.19 89 ASN A N 1
ATOM 716 C CA . ASN A 1 89 ? 1.887 -0.783 9.277 1.00 97.19 89 ASN A CA 1
ATOM 717 C C . ASN A 1 89 ? 1.274 0.617 9.117 1.00 97.19 89 ASN A C 1
ATOM 719 O O . ASN A 1 89 ? 1.188 1.362 10.089 1.00 97.19 89 ASN A O 1
ATOM 723 N N . ALA A 1 90 ? 0.823 0.979 7.915 1.00 96.62 90 ALA A N 1
ATOM 724 C CA . ALA A 1 90 ? 0.187 2.267 7.660 1.00 96.62 90 ALA A CA 1
ATOM 725 C C . ALA A 1 90 ? -1.171 2.396 8.373 1.00 96.62 90 ALA A C 1
ATOM 727 O O . ALA A 1 90 ? -1.433 3.419 9.001 1.00 96.62 90 ALA A O 1
ATOM 728 N N . LEU A 1 91 ? -1.989 1.336 8.371 1.00 95.75 91 LEU A N 1
ATOM 729 C CA . LEU A 1 91 ? -3.237 1.293 9.145 1.00 95.75 91 LEU A CA 1
ATOM 730 C C . LEU A 1 91 ? -2.986 1.390 10.655 1.00 95.75 91 LEU A C 1
ATOM 732 O O . LEU A 1 91 ? -3.698 2.095 11.366 1.00 95.75 91 LEU A O 1
ATOM 736 N N . GLN A 1 92 ? -1.926 0.750 11.146 1.00 96.00 92 GLN A N 1
ATOM 737 C CA . GLN A 1 92 ? -1.533 0.872 12.546 1.00 96.00 92 GLN A CA 1
ATOM 738 C C . GLN A 1 92 ? -1.138 2.313 12.912 1.00 96.00 92 GLN A C 1
ATOM 740 O O . GLN A 1 92 ? -1.517 2.779 13.985 1.00 96.00 92 GLN A O 1
ATOM 745 N N . LYS A 1 93 ? -0.436 3.042 12.030 1.00 95.50 93 LYS A N 1
ATOM 746 C CA . LYS A 1 93 ? -0.062 4.454 12.256 1.00 95.50 93 LYS A CA 1
ATOM 747 C C . LYS A 1 93 ? -1.275 5.381 12.404 1.00 95.50 93 LYS A C 1
ATOM 749 O O . LYS A 1 93 ? -1.179 6.374 13.116 1.00 95.50 93 LYS A O 1
ATOM 754 N N . ILE A 1 94 ? -2.401 5.063 11.763 1.00 94.00 94 ILE A N 1
ATOM 755 C CA . ILE A 1 94 ? -3.655 5.828 11.889 1.00 94.00 94 ILE A CA 1
ATOM 756 C C . ILE A 1 94 ? -4.570 5.317 13.015 1.00 94.00 94 ILE A C 1
ATOM 758 O O . ILE A 1 94 ? -5.691 5.791 13.150 1.00 94.00 94 ILE A O 1
ATOM 762 N N . GLY A 1 95 ? -4.114 4.355 13.825 1.00 94.56 95 GLY A N 1
ATOM 763 C CA . GLY A 1 95 ? -4.873 3.817 14.959 1.00 94.56 95 GLY A CA 1
ATOM 764 C C . GLY A 1 95 ? -5.810 2.652 14.625 1.00 94.56 95 GLY A C 1
ATOM 765 O O . GLY A 1 95 ? -6.481 2.139 15.519 1.00 94.56 95 GLY A O 1
ATOM 766 N N . ILE A 1 96 ? -5.832 2.168 13.379 1.00 94.88 96 ILE A N 1
ATOM 767 C CA . ILE A 1 96 ? -6.652 1.017 12.978 1.00 94.88 96 ILE A CA 1
ATOM 768 C C . ILE A 1 96 ? -5.839 -0.265 13.172 1.00 94.88 96 ILE A C 1
ATOM 770 O O . ILE A 1 96 ? -5.125 -0.747 12.290 1.00 94.88 96 ILE A O 1
ATOM 774 N N . LEU A 1 97 ? -5.939 -0.817 14.378 1.00 96.19 97 LEU A N 1
ATOM 775 C CA . LEU A 1 97 ? -5.294 -2.070 14.766 1.00 96.19 97 LEU A CA 1
ATOM 776 C C . LEU A 1 97 ? -6.049 -3.285 14.214 1.00 96.19 97 LEU A C 1
ATOM 778 O O . LEU A 1 97 ? -7.232 -3.209 13.905 1.00 96.19 97 LEU A O 1
ATOM 782 N N . ARG A 1 98 ? -5.395 -4.452 14.178 1.00 94.75 98 ARG A N 1
ATOM 783 C CA . ARG A 1 98 ? -6.007 -5.715 13.711 1.00 94.75 98 ARG A CA 1
ATOM 784 C C . ARG A 1 98 ? -7.270 -6.135 14.473 1.00 94.75 98 ARG A C 1
ATOM 786 O O . ARG A 1 98 ? -8.065 -6.886 13.928 1.00 94.75 98 ARG A O 1
ATOM 793 N N . GLY A 1 99 ? -7.428 -5.685 15.718 1.00 96.00 99 GLY A N 1
ATOM 794 C CA . GLY A 1 99 ? -8.624 -5.935 16.528 1.00 96.00 99 GLY A CA 1
ATOM 795 C C . GLY A 1 99 ? -9.779 -4.963 16.271 1.00 96.00 99 GLY A C 1
ATOM 796 O O . GLY A 1 99 ? -10.843 -5.139 16.851 1.00 96.00 99 GLY A O 1
ATOM 797 N N . HIS A 1 100 ? -9.586 -3.933 15.441 1.00 95.56 100 HIS A N 1
ATOM 798 C CA . HIS A 1 100 ? -10.638 -2.977 15.110 1.00 95.56 100 HIS A CA 1
ATOM 799 C C . HIS A 1 100 ? -11.716 -3.659 14.245 1.00 95.56 100 HIS A C 1
ATOM 801 O O . HIS A 1 100 ? -11.347 -4.360 13.297 1.00 95.56 100 HIS A O 1
ATOM 807 N N . PRO A 1 101 ? -13.023 -3.446 14.502 1.00 95.81 101 PRO A N 1
ATOM 808 C CA . PRO A 1 101 ? -14.101 -4.093 13.742 1.00 95.81 101 PRO A CA 1
ATOM 809 C C . PRO A 1 101 ? -13.983 -3.836 12.233 1.00 95.81 101 PRO A C 1
ATOM 811 O O . PRO A 1 101 ? -14.133 -4.749 11.423 1.00 95.81 101 PRO A O 1
ATOM 814 N N . ASP A 1 102 ? -13.589 -2.617 11.862 1.00 93.38 102 ASP A N 1
ATOM 815 C CA . ASP A 1 102 ? -13.459 -2.220 10.457 1.00 93.38 102 ASP A CA 1
ATOM 816 C C . ASP A 1 102 ? -12.088 -2.520 9.838 1.00 93.38 102 ASP A C 1
ATOM 818 O O . ASP A 1 102 ? -11.865 -2.216 8.664 1.00 93.38 102 ASP A O 1
ATOM 822 N N . PHE A 1 103 ? -11.148 -3.116 10.586 1.00 95.94 103 PHE A N 1
ATOM 823 C CA . PHE A 1 103 ? -9.790 -3.360 10.088 1.00 95.94 103 PHE A CA 1
ATOM 824 C C . PHE A 1 103 ? -9.806 -4.114 8.757 1.00 95.94 103 PHE A C 1
ATOM 826 O O . PHE A 1 103 ? -9.134 -3.721 7.806 1.00 95.94 103 PHE A O 1
ATOM 833 N N . THR A 1 104 ? -10.605 -5.179 8.671 1.00 96.75 104 THR A N 1
ATOM 834 C CA . THR A 1 104 ? -10.695 -6.023 7.474 1.00 96.75 104 THR A CA 1
ATOM 835 C C . THR A 1 104 ? -11.217 -5.245 6.268 1.00 96.75 104 THR A C 1
ATOM 837 O O . THR A 1 104 ? -10.701 -5.417 5.160 1.00 96.75 104 THR A O 1
ATOM 840 N N . ALA A 1 105 ? -12.201 -4.365 6.473 1.00 95.31 105 ALA A N 1
ATOM 841 C CA . ALA A 1 105 ? -12.762 -3.533 5.416 1.00 95.31 105 ALA A CA 1
ATOM 842 C C . ALA A 1 105 ? -11.701 -2.563 4.878 1.00 95.31 105 ALA A C 1
ATOM 844 O O . ALA A 1 105 ? -11.373 -2.624 3.689 1.00 95.31 105 ALA A O 1
ATOM 845 N N . TYR A 1 106 ? -11.080 -1.772 5.760 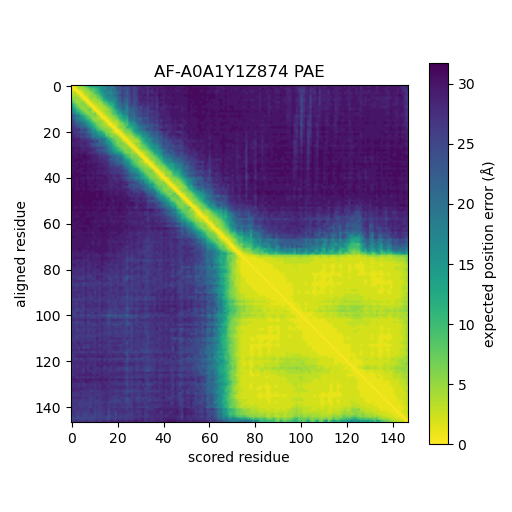1.00 95.12 106 TYR A N 1
ATOM 846 C CA . TYR A 1 106 ? -10.039 -0.811 5.385 1.00 95.12 106 TYR A CA 1
ATOM 847 C C . TYR A 1 106 ? -8.820 -1.478 4.760 1.00 95.12 106 TYR A C 1
ATOM 849 O O . TYR A 1 106 ? -8.357 -1.053 3.704 1.00 95.12 106 TYR A O 1
ATOM 857 N N . TRP A 1 107 ? -8.331 -2.564 5.357 1.00 96.81 107 TRP A N 1
ATOM 858 C CA . TRP A 1 107 ? -7.199 -3.313 4.826 1.00 96.81 107 TRP A CA 1
ATOM 859 C C . TRP A 1 107 ? -7.484 -3.878 3.438 1.00 96.81 107 TRP A C 1
ATOM 861 O O . TRP A 1 107 ? -6.657 -3.733 2.537 1.00 96.81 107 TRP A O 1
ATOM 871 N N . SER A 1 108 ? -8.651 -4.498 3.237 1.00 97.06 108 SER A N 1
ATOM 872 C CA . SER A 1 108 ? -8.989 -5.099 1.945 1.00 97.06 108 SER A CA 1
ATOM 873 C C . SER A 1 108 ? -9.122 -4.047 0.846 1.00 97.06 108 SER A C 1
ATOM 875 O O . SER A 1 108 ? -8.656 -4.271 -0.274 1.00 97.06 108 SER A O 1
ATOM 877 N N . GLN A 1 109 ? -9.715 -2.898 1.171 1.00 96.25 109 GLN A N 1
ATOM 878 C CA . GLN A 1 109 ? -9.930 -1.812 0.230 1.00 96.25 109 GLN A CA 1
ATOM 879 C C . GLN A 1 109 ? -8.609 -1.113 -0.117 1.00 96.25 109 GLN A C 1
ATOM 881 O O . GLN A 1 109 ? -8.294 -0.985 -1.300 1.00 96.25 109 GLN A O 1
ATOM 886 N N . LEU A 1 110 ? -7.798 -0.771 0.891 1.00 97.19 110 LEU A N 1
ATOM 887 C CA . LEU A 1 110 ? -6.460 -0.196 0.723 1.00 97.19 110 LEU A CA 1
ATOM 888 C C . LEU A 1 110 ? -5.549 -1.117 -0.097 1.00 97.19 110 LEU A C 1
ATOM 890 O O . LEU A 1 110 ? -4.858 -0.687 -1.016 1.00 97.19 110 LEU A O 1
ATOM 894 N N . TYR A 1 111 ? -5.557 -2.417 0.197 1.00 97.75 111 TYR A N 1
ATOM 895 C CA . TYR A 1 111 ? -4.723 -3.365 -0.534 1.00 97.75 111 TYR A CA 1
ATOM 896 C C . TYR A 1 111 ? -5.125 -3.460 -2.011 1.00 97.75 111 TYR A C 1
ATOM 898 O O . TYR A 1 111 ? -4.259 -3.432 -2.887 1.00 97.75 111 TYR A O 1
ATOM 906 N N . LYS A 1 112 ? -6.430 -3.533 -2.304 1.00 97.75 112 LYS A N 1
ATOM 907 C CA . LYS A 1 112 ? -6.946 -3.568 -3.681 1.00 97.75 112 LYS A CA 1
ATOM 908 C C . LYS A 1 112 ? -6.645 -2.274 -4.438 1.00 97.75 112 LYS A C 1
ATOM 910 O O . LYS A 1 112 ? -6.271 -2.350 -5.608 1.00 97.75 112 LYS A O 1
ATOM 915 N N . SER A 1 113 ? -6.774 -1.110 -3.796 1.00 97.44 113 SER A N 1
ATOM 916 C CA . SER A 1 113 ? -6.479 0.177 -4.434 1.00 97.44 113 SER A CA 1
ATOM 917 C C . SER A 1 113 ? -4.997 0.285 -4.799 1.00 97.44 113 SER A C 1
ATOM 919 O O . SER A 1 113 ? -4.680 0.554 -5.958 1.00 97.44 113 SER A O 1
ATOM 921 N N . CYS A 1 114 ? -4.094 -0.065 -3.877 1.00 97.75 114 CYS A N 1
ATOM 922 C CA . CYS A 1 114 ? -2.658 -0.073 -4.152 1.00 97.75 114 CYS A CA 1
ATOM 923 C C . CYS A 1 114 ? -2.276 -1.107 -5.226 1.00 97.75 114 CYS A C 1
ATOM 925 O O . CYS A 1 114 ? -1.456 -0.824 -6.098 1.00 97.75 114 CYS A O 1
ATOM 927 N N . GLN A 1 115 ? -2.889 -2.298 -5.220 1.00 97.31 115 GLN A N 1
ATOM 928 C CA . GLN A 1 115 ? -2.682 -3.289 -6.284 1.00 97.31 115 GLN A CA 1
ATOM 929 C C . GLN A 1 115 ? -3.116 -2.766 -7.655 1.00 97.31 115 GLN A C 1
ATOM 931 O O . GLN A 1 115 ? -2.463 -3.054 -8.658 1.00 97.31 115 GLN A O 1
ATOM 936 N N . PHE A 1 116 ? -4.217 -2.016 -7.713 1.00 97.69 116 PHE A N 1
ATOM 937 C CA . PHE A 1 116 ? -4.691 -1.418 -8.953 1.00 97.69 116 PHE A CA 1
ATOM 938 C C . PHE A 1 116 ? -3.768 -0.296 -9.442 1.00 97.69 116 PHE A C 1
ATOM 940 O O . PHE A 1 116 ? -3.500 -0.226 -10.647 1.00 97.69 116 PHE A O 1
ATOM 947 N N . ALA A 1 117 ? -3.261 0.540 -8.533 1.00 97.50 117 ALA A N 1
ATOM 948 C CA . ALA A 1 117 ? -2.288 1.586 -8.841 1.00 97.50 117 ALA A CA 1
ATOM 949 C C . ALA A 1 117 ? -0.993 0.985 -9.414 1.00 97.50 117 ALA A C 1
ATOM 951 O O . ALA A 1 117 ? -0.555 1.362 -10.499 1.00 97.50 117 ALA A O 1
ATOM 952 N N . LEU A 1 118 ? -0.463 -0.054 -8.763 1.00 96.56 118 LEU A N 1
ATOM 953 C CA . LEU A 1 118 ? 0.799 -0.707 -9.126 1.00 96.56 118 LEU A CA 1
ATOM 954 C C . LEU A 1 118 ? 0.640 -1.840 -10.153 1.00 96.56 118 LEU A C 1
ATOM 956 O O . LEU A 1 118 ? 1.578 -2.598 -10.386 1.00 96.56 118 LEU A O 1
ATOM 960 N N . ARG A 1 119 ? -0.528 -2.001 -10.793 1.00 95.88 119 ARG A N 1
ATOM 961 C CA . ARG A 1 119 ? -0.856 -3.191 -11.611 1.00 95.88 119 ARG A CA 1
ATOM 962 C C . ARG A 1 119 ? 0.125 -3.490 -12.748 1.00 95.88 119 ARG A C 1
ATOM 964 O O . ARG A 1 119 ? 0.246 -4.646 -13.151 1.00 95.88 119 ARG A O 1
ATOM 971 N N . LYS A 1 120 ? 0.786 -2.459 -13.284 1.00 93.94 120 LYS A N 1
ATOM 972 C CA . LYS A 1 120 ? 1.795 -2.591 -14.344 1.00 93.94 120 LYS A CA 1
ATOM 973 C C . LYS A 1 120 ? 3.146 -3.017 -13.770 1.00 93.94 120 LYS A C 1
ATOM 975 O O . LYS A 1 120 ? 3.764 -3.935 -14.300 1.00 93.94 120 LYS A O 1
ATOM 980 N N . ASP A 1 121 ? 3.566 -2.392 -12.676 1.00 94.75 121 ASP A N 1
ATOM 981 C CA . ASP A 1 121 ? 4.886 -2.589 -12.074 1.00 94.75 121 ASP A CA 1
ATOM 982 C C . ASP A 1 121 ? 4.974 -3.874 -11.253 1.00 94.75 121 ASP A C 1
ATOM 984 O O . ASP A 1 121 ? 5.983 -4.572 -11.304 1.00 94.75 121 ASP A O 1
ATOM 988 N N . ILE A 1 122 ? 3.887 -4.244 -10.565 1.00 94.69 122 ILE A N 1
ATOM 989 C CA . ILE A 1 122 ? 3.882 -5.333 -9.581 1.00 94.69 122 ILE A CA 1
ATOM 990 C C . ILE A 1 122 ? 4.309 -6.676 -10.181 1.00 94.69 122 ILE A C 1
ATOM 992 O O . ILE A 1 122 ? 4.859 -7.501 -9.461 1.00 94.69 122 ILE A O 1
ATOM 996 N N . LYS A 1 123 ? 4.079 -6.886 -11.486 1.00 92.25 123 LYS A N 1
ATOM 997 C CA . LYS A 1 123 ? 4.425 -8.115 -12.222 1.00 92.25 123 LYS A CA 1
ATOM 998 C C . LYS A 1 123 ? 5.706 -8.015 -13.046 1.00 92.25 123 LYS A C 1
ATOM 1000 O O . LYS A 1 123 ? 6.189 -9.028 -13.537 1.00 92.25 123 LYS A O 1
ATOM 1005 N N . THR A 1 124 ? 6.186 -6.801 -13.299 1.00 90.75 124 THR A N 1
ATOM 1006 C CA . THR A 1 124 ? 7.210 -6.544 -14.324 1.00 90.75 124 THR A CA 1
ATOM 1007 C C . THR A 1 124 ? 8.553 -6.167 -13.731 1.00 90.75 124 THR A C 1
ATOM 1009 O O . THR A 1 124 ? 9.576 -6.449 -14.350 1.00 90.75 124 THR A O 1
ATOM 1012 N N . ARG A 1 125 ? 8.569 -5.572 -12.534 1.00 94.00 125 ARG A N 1
ATOM 1013 C CA . ARG A 1 125 ? 9.795 -5.157 -11.858 1.00 94.00 125 ARG A CA 1
ATOM 1014 C C . ARG A 1 125 ? 9.700 -5.317 -10.350 1.00 94.00 125 ARG A C 1
ATOM 1016 O O . ARG A 1 125 ? 8.617 -5.361 -9.770 1.00 94.00 125 ARG A O 1
ATOM 1023 N N . HIS A 1 126 ? 10.860 -5.346 -9.712 1.00 94.69 126 HIS A N 1
ATOM 1024 C CA . HIS A 1 126 ? 10.955 -5.137 -8.276 1.00 94.69 126 HIS A CA 1
ATOM 1025 C C . HIS A 1 126 ? 10.595 -3.677 -7.956 1.00 94.69 126 HIS A C 1
ATOM 1027 O O . HIS A 1 126 ? 11.188 -2.756 -8.524 1.00 94.69 126 HIS A O 1
ATOM 1033 N N . ILE A 1 127 ? 9.625 -3.470 -7.066 1.00 96.19 127 ILE A N 1
ATOM 1034 C CA . ILE A 1 127 ? 9.215 -2.138 -6.603 1.00 96.19 127 ILE A CA 1
ATOM 1035 C C . ILE A 1 127 ? 9.951 -1.864 -5.294 1.00 96.19 127 ILE A C 1
ATOM 1037 O O . ILE A 1 127 ? 10.048 -2.742 -4.436 1.00 96.19 127 ILE A O 1
ATOM 1041 N N . THR A 1 128 ? 10.514 -0.670 -5.130 1.00 96.31 128 THR A N 1
ATOM 1042 C CA . THR A 1 128 ? 11.225 -0.352 -3.886 1.00 96.31 128 THR A CA 1
ATOM 1043 C C . THR A 1 128 ? 10.241 -0.154 -2.730 1.00 96.31 128 THR A C 1
ATOM 1045 O O . THR A 1 128 ? 9.074 0.194 -2.924 1.00 96.31 128 THR A O 1
ATOM 1048 N N . ASN A 1 129 ? 10.711 -0.355 -1.495 1.00 96.00 129 ASN A N 1
ATOM 1049 C CA . ASN A 1 129 ? 9.885 -0.098 -0.311 1.00 96.00 129 ASN A CA 1
ATOM 1050 C C . ASN A 1 129 ? 9.396 1.358 -0.256 1.00 96.00 129 ASN A C 1
ATOM 1052 O O . ASN A 1 129 ? 8.276 1.596 0.178 1.00 96.00 129 ASN A O 1
ATOM 1056 N N . GLU A 1 130 ? 10.212 2.309 -0.714 1.00 96.94 130 GLU A N 1
ATOM 1057 C CA . GLU A 1 130 ? 9.859 3.729 -0.770 1.00 96.94 130 GLU A CA 1
ATOM 1058 C C . GLU A 1 130 ? 8.702 3.988 -1.744 1.00 96.94 130 GLU A C 1
ATOM 1060 O O . GLU A 1 130 ? 7.701 4.585 -1.359 1.00 96.94 130 GLU A O 1
ATOM 1065 N N . GLU A 1 131 ? 8.773 3.454 -2.970 1.00 96.62 131 GLU A N 1
ATOM 1066 C CA . GLU A 1 131 ? 7.691 3.564 -3.960 1.00 96.62 131 GLU A CA 1
ATOM 1067 C C . GLU A 1 131 ? 6.375 2.962 -3.435 1.00 96.62 131 GLU A C 1
ATOM 1069 O O . GLU A 1 131 ? 5.303 3.564 -3.563 1.00 96.62 131 GLU A O 1
ATOM 1074 N N . MET A 1 132 ? 6.445 1.777 -2.813 1.00 97.50 132 MET A N 1
ATOM 1075 C CA . MET A 1 132 ? 5.267 1.144 -2.214 1.00 97.50 132 MET A CA 1
ATOM 1076 C C . MET A 1 132 ? 4.705 1.971 -1.063 1.00 97.50 132 MET A C 1
ATOM 1078 O O . MET A 1 132 ? 3.486 2.073 -0.924 1.00 97.50 132 MET A O 1
ATOM 1082 N N . GLN A 1 133 ? 5.573 2.536 -0.227 1.00 97.62 133 GLN A N 1
ATOM 1083 C CA . GLN A 1 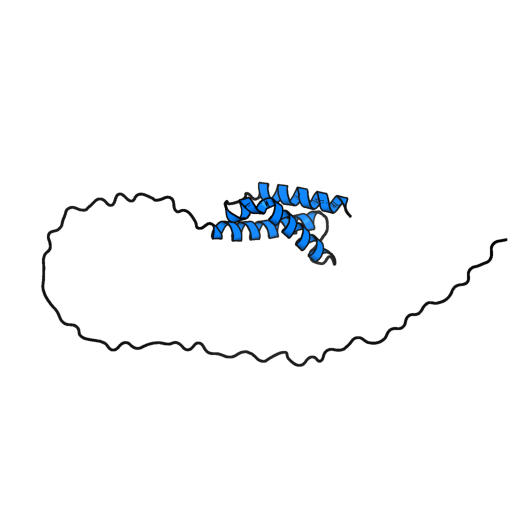133 ? 5.146 3.290 0.937 1.00 97.62 133 GLN A CA 1
ATOM 1084 C C . GLN A 1 133 ? 4.491 4.613 0.548 1.00 97.62 133 GLN A C 1
ATOM 1086 O O . GLN A 1 133 ? 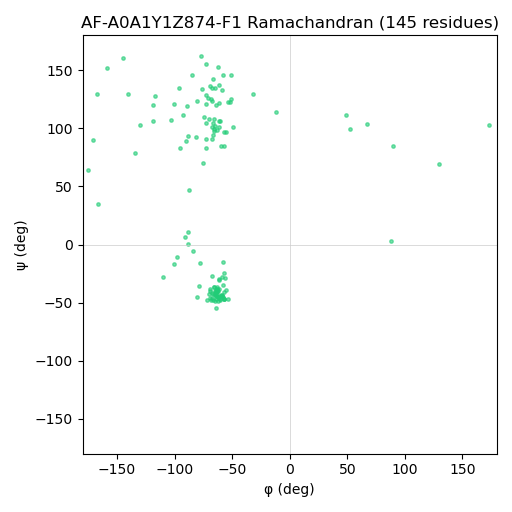3.411 4.889 1.063 1.00 97.62 133 GLN A O 1
ATOM 1091 N N . ASN A 1 134 ? 5.043 5.341 -0.424 1.00 97.81 134 ASN A N 1
ATOM 1092 C CA . ASN A 1 134 ? 4.414 6.545 -0.971 1.00 97.81 134 ASN A CA 1
ATOM 1093 C C . ASN A 1 134 ? 3.012 6.232 -1.517 1.00 97.81 134 ASN A C 1
ATOM 1095 O O . ASN A 1 134 ? 2.038 6.881 -1.146 1.00 97.81 134 ASN A O 1
ATOM 1099 N N . THR A 1 135 ? 2.888 5.156 -2.304 1.00 97.62 135 THR A N 1
ATOM 1100 C CA . THR A 1 135 ? 1.590 4.712 -2.844 1.00 97.62 135 THR A CA 1
ATOM 1101 C C . THR A 1 135 ? 0.584 4.402 -1.727 1.00 97.62 135 THR A C 1
ATOM 1103 O O . THR A 1 135 ? -0.586 4.773 -1.799 1.00 97.62 135 THR A O 1
ATOM 1106 N N . VAL A 1 136 ? 1.019 3.697 -0.677 1.00 97.88 136 VAL A N 1
ATOM 1107 C CA . VAL A 1 136 ? 0.155 3.361 0.463 1.00 97.88 136 VAL A CA 1
ATOM 1108 C C . VAL A 1 136 ? -0.249 4.612 1.240 1.00 97.88 136 VAL A C 1
ATOM 1110 O O . VAL A 1 136 ? -1.411 4.719 1.624 1.00 97.88 136 VAL A O 1
ATOM 1113 N N . GLU A 1 137 ? 0.671 5.544 1.476 1.00 96.94 137 GLU A N 1
ATOM 1114 C CA . GLU A 1 137 ? 0.411 6.774 2.227 1.00 96.94 137 GLU A CA 1
ATOM 1115 C C . GLU A 1 137 ? -0.598 7.678 1.503 1.00 96.94 137 GLU A C 1
ATOM 1117 O 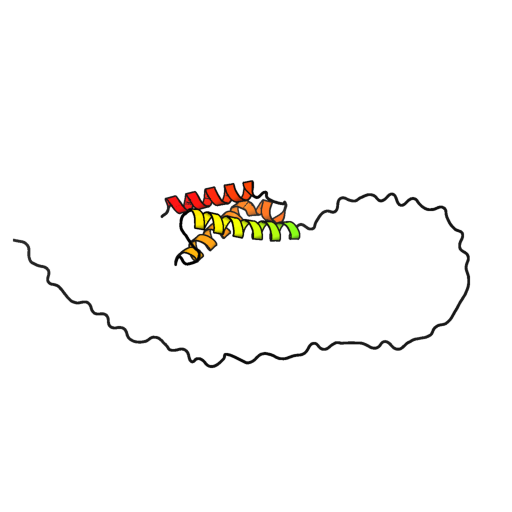O . GLU A 1 137 ? -1.554 8.122 2.139 1.00 96.94 137 GLU A O 1
ATOM 1122 N N . GLU A 1 138 ? -0.489 7.833 0.179 1.00 96.75 138 GLU A N 1
ATOM 1123 C CA . GLU A 1 138 ? -1.483 8.546 -0.643 1.00 96.75 138 GLU A CA 1
ATOM 1124 C C . GLU A 1 138 ? -2.891 7.948 -0.497 1.00 96.75 138 GLU A C 1
ATOM 1126 O O . GLU A 1 138 ? -3.879 8.659 -0.283 1.00 96.75 138 GLU A O 1
ATOM 1131 N N . HIS A 1 139 ? -3.002 6.618 -0.571 1.00 96.25 139 HIS A N 1
ATOM 1132 C CA . HIS A 1 139 ? -4.288 5.943 -0.416 1.00 96.25 139 HIS A CA 1
ATOM 1133 C C . HIS A 1 139 ? -4.826 6.022 1.019 1.00 96.25 139 HIS A C 1
ATOM 1135 O O . HIS A 1 139 ? -6.030 6.195 1.210 1.00 96.25 139 HIS A O 1
ATOM 1141 N N . VAL A 1 140 ? -3.968 5.914 2.033 1.00 95.88 140 VAL A N 1
ATOM 1142 C CA . VAL A 1 140 ? -4.368 6.061 3.440 1.00 95.88 140 VAL A CA 1
ATOM 1143 C C . VAL A 1 140 ? -4.875 7.473 3.721 1.00 95.88 140 VAL A C 1
ATOM 1145 O O . VAL A 1 140 ? -5.897 7.626 4.392 1.00 95.88 140 VAL A O 1
ATOM 1148 N N . GLU A 1 141 ? -4.217 8.502 3.186 1.00 94.75 141 GLU A N 1
ATOM 1149 C CA . GLU A 1 141 ? -4.664 9.887 3.330 1.00 94.75 141 GLU A CA 1
ATOM 1150 C C . GLU A 1 141 ? -6.036 10.108 2.682 1.00 94.75 141 GLU A C 1
ATOM 1152 O O . GLU A 1 141 ? -6.901 10.757 3.274 1.00 94.75 141 GLU A O 1
ATOM 1157 N N . PHE A 1 142 ? -6.276 9.507 1.513 1.00 91.50 142 PHE A N 1
ATOM 1158 C CA . PHE A 1 142 ? -7.590 9.535 0.873 1.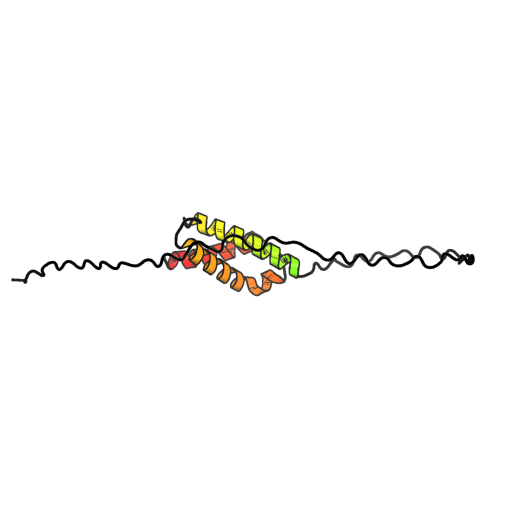00 91.50 142 PHE A CA 1
ATOM 1159 C C . PHE A 1 142 ? -8.685 8.959 1.783 1.00 91.50 142 PHE A C 1
ATOM 1161 O O . PHE A 1 142 ? -9.720 9.601 1.962 1.00 91.50 142 PHE A O 1
ATOM 1168 N N . TYR A 1 143 ? -8.457 7.796 2.405 1.00 87.31 143 TYR A N 1
ATOM 1169 C CA . TYR A 1 143 ? -9.430 7.206 3.334 1.00 87.31 143 TYR A CA 1
ATOM 1170 C C . TYR A 1 143 ? -9.624 8.044 4.593 1.00 87.31 143 TYR A C 1
ATOM 1172 O O . TYR A 1 143 ? -10.751 8.181 5.058 1.00 87.31 143 TYR A O 1
ATOM 1180 N N . ARG A 1 144 ? -8.557 8.660 5.110 1.00 87.38 144 ARG A N 1
ATOM 1181 C CA . ARG A 1 144 ? -8.634 9.527 6.289 1.00 87.38 144 ARG A CA 1
ATOM 1182 C C . ARG A 1 144 ? -9.534 10.746 6.072 1.00 87.38 144 ARG A C 1
ATOM 1184 O O . ARG A 1 144 ? -10.126 11.219 7.028 1.00 87.38 144 ARG A O 1
ATOM 1191 N N . ARG A 1 145 ? -9.634 11.259 4.841 1.00 88.19 145 ARG A N 1
ATOM 1192 C CA . ARG A 1 145 ? -10.525 12.386 4.501 1.00 88.19 145 ARG A CA 1
ATOM 1193 C C . ARG A 1 145 ? -11.996 11.983 4.342 1.00 88.19 145 ARG A C 1
ATOM 1195 O O . ARG A 1 145 ? -12.841 12.866 4.265 1.00 88.19 145 ARG A O 1
ATOM 1202 N N . GLN A 1 146 ? -12.282 10.689 4.198 1.00 77.44 146 GLN A N 1
ATOM 1203 C CA . GLN A 1 146 ? -13.637 10.151 4.015 1.00 77.44 146 GLN A CA 1
ATOM 1204 C C . GLN A 1 146 ? -14.248 9.621 5.324 1.00 77.44 146 GLN A C 1
ATOM 1206 O O . GLN A 1 146 ? -15.433 9.293 5.339 1.00 77.44 146 GLN A O 1
ATOM 1211 N N . MET A 1 147 ? -13.438 9.503 6.381 1.00 64.62 147 MET A N 1
ATOM 1212 C CA . MET A 1 147 ? -13.872 9.244 7.760 1.00 64.62 147 MET A CA 1
ATOM 1213 C C . MET A 1 147 ? -14.281 10.545 8.440 1.00 64.62 147 MET A C 1
ATOM 1215 O O . MET A 1 147 ? -15.250 10.494 9.226 1.00 64.62 147 MET A O 1
#

Radius of gyration: 33.12 Å; Cα contacts (8 Å, |Δi|>4): 54; chains: 1; bounding box: 90×83×56 Å

pLDDT: mean 75.58, std 19.95, range [44.97, 98.06]